Protein AF-X0UYU5-F1 (afdb_monomer_lite)

Sequence (157 aa):
MIDNYHKIDNELYYYFRKTFAYPRPINTEIEKKKTLKNRQYNPQLKYEIHPTNLYQIRQKLKKLEISKGIFGDILNKKREELVNMCNLLINTGNKKFTDYSLKLFGKPSKDLVKKAYRLVEMKVEEENGEKKHNSVSGVKKMLDSLLKHGFKWQVKA

Organism: NCBI:txid412755

InterPro domains:
  IPR012548 Microtubule-associated tyrosine carboxypeptidase [PF08014] (38-134)

Radius of gyration: 25.27 Å; chains: 1; bounding box: 40×54×64 Å

Foldseek 3Di:
DVVVLVVLVVLLVVLCVLLPDDFDFPCVVVQVVVCLVPVPDDGDGHGDDRPDDLVVSLVVLVPDDFDDDPSSVVSVVSSVLSNLSSVLNVQVVHPCNVVSVCVNPNDDDPVNVVVVVVVSVPDPPPPPPPPPQDPVNVVVVVVVVCVVVVHPDDDDD

Structure (mmCIF, N/CA/C/O backbone):
data_AF-X0UYU5-F1
#
_entry.id   AF-X0UYU5-F1
#
loop_
_atom_site.group_PDB
_atom_site.id
_atom_site.type_symbol
_atom_site.label_atom_id
_atom_site.label_alt_id
_atom_site.label_comp_id
_atom_site.label_asym_id
_atom_site.label_entity_id
_atom_site.label_seq_id
_atom_site.pdbx_PDB_ins_code
_atom_site.Cartn_x
_atom_site.Cartn_y
_atom_site.Cartn_z
_atom_site.occupancy
_atom_site.B_iso_or_equiv
_atom_site.auth_seq_id
_atom_site.auth_comp_id
_atom_site.auth_asym_id
_atom_site.auth_atom_id
_atom_site.pdbx_PDB_model_num
ATOM 1 N N . MET A 1 1 ? -24.796 8.109 19.394 1.00 56.19 1 MET A N 1
ATOM 2 C CA . MET A 1 1 ? -24.119 6.989 18.687 1.00 56.19 1 MET A CA 1
ATOM 3 C C . MET A 1 1 ? -23.537 7.409 17.337 1.00 56.19 1 MET A C 1
ATOM 5 O O . MET A 1 1 ? -22.394 7.062 17.078 1.00 56.19 1 MET A O 1
ATOM 9 N N . ILE A 1 2 ? -24.266 8.163 16.503 1.00 61.34 2 ILE A N 1
ATOM 10 C CA . ILE A 1 2 ? -23.812 8.587 15.160 1.00 61.34 2 ILE A CA 1
ATOM 11 C C . ILE A 1 2 ? -22.569 9.500 15.212 1.00 61.34 2 ILE A C 1
ATOM 13 O O . ILE A 1 2 ? -21.632 9.291 14.445 1.00 61.34 2 ILE A O 1
ATOM 17 N N . ASP A 1 3 ? -22.491 10.415 16.184 1.00 63.28 3 ASP A N 1
ATOM 18 C CA . ASP A 1 3 ? -21.347 11.337 16.330 1.00 63.28 3 ASP A CA 1
ATOM 19 C C . ASP A 1 3 ? -20.005 10.637 16.573 1.00 63.28 3 ASP A C 1
ATOM 21 O O . ASP A 1 3 ? -18.947 11.184 16.264 1.00 63.28 3 ASP A O 1
ATOM 25 N N . ASN A 1 4 ? -20.028 9.416 17.119 1.00 82.00 4 ASN A N 1
ATOM 26 C CA . ASN A 1 4 ? -18.810 8.645 17.351 1.00 82.00 4 ASN A CA 1
ATOM 27 C C . ASN A 1 4 ? -18.247 8.078 16.036 1.00 82.00 4 ASN A C 1
ATOM 29 O O . ASN A 1 4 ? -17.044 8.139 15.793 1.00 82.00 4 ASN A O 1
ATOM 33 N N . TYR A 1 5 ? -19.121 7.602 15.144 1.00 86.00 5 TYR A N 1
ATOM 34 C CA . TYR A 1 5 ? -18.709 7.073 13.843 1.00 86.00 5 TYR A CA 1
ATOM 35 C C . TYR A 1 5 ? -18.117 8.152 12.939 1.00 86.00 5 TYR A C 1
ATOM 37 O O . TYR A 1 5 ? -17.114 7.901 12.282 1.00 86.00 5 TYR A O 1
ATOM 45 N N . HIS A 1 6 ? -18.677 9.362 12.959 1.00 88.19 6 HIS A N 1
ATOM 46 C CA . HIS A 1 6 ? -18.149 10.482 12.179 1.00 88.19 6 HIS A CA 1
ATOM 47 C C . HIS A 1 6 ? -16.734 10.891 12.627 1.00 88.19 6 HIS A C 1
ATOM 49 O O . HIS A 1 6 ? -15.873 11.196 11.804 1.00 88.19 6 HIS A O 1
ATOM 55 N N . LYS A 1 7 ? -16.456 10.867 13.939 1.00 89.94 7 LYS A N 1
ATOM 56 C CA . LYS A 1 7 ? -15.102 11.122 14.463 1.00 89.94 7 LYS A CA 1
ATOM 57 C C . LYS A 1 7 ? -14.108 10.057 14.001 1.00 89.94 7 LYS A C 1
ATOM 59 O O . LYS A 1 7 ? -13.024 10.409 13.543 1.00 89.94 7 LYS A O 1
ATOM 64 N N . ILE A 1 8 ? -14.497 8.785 14.085 1.00 90.00 8 ILE A N 1
ATOM 65 C CA . ILE A 1 8 ? -13.676 7.657 13.628 1.00 90.00 8 ILE A CA 1
ATOM 66 C C . ILE A 1 8 ? -13.393 7.766 12.128 1.00 90.00 8 ILE A C 1
ATOM 68 O O . ILE A 1 8 ? -12.246 7.625 11.715 1.00 90.00 8 ILE A O 1
ATOM 72 N N . ASP A 1 9 ? -14.411 8.046 11.317 1.00 92.00 9 ASP A N 1
ATOM 73 C CA . ASP A 1 9 ? -14.261 8.173 9.868 1.00 92.00 9 ASP A CA 1
ATOM 74 C C . ASP A 1 9 ? -13.291 9.304 9.492 1.00 92.00 9 ASP A C 1
ATOM 76 O O . ASP A 1 9 ? -12.359 9.094 8.716 1.00 92.00 9 ASP A O 1
ATOM 80 N N . ASN A 1 10 ? -13.408 10.467 10.141 1.00 92.69 10 ASN A N 1
ATOM 81 C CA . ASN A 1 10 ? -12.465 11.572 9.959 1.00 92.69 10 ASN A CA 1
ATOM 82 C C . ASN A 1 10 ? -11.027 11.194 10.334 1.00 92.69 10 ASN A C 1
ATOM 84 O O . ASN A 1 10 ? -10.078 11.602 9.658 1.00 92.69 10 ASN A O 1
ATOM 88 N N . GLU A 1 11 ? -10.843 10.412 11.398 1.00 92.56 11 GLU A N 1
ATOM 89 C CA . GLU A 1 11 ? -9.521 9.941 11.800 1.00 92.56 11 GLU A CA 1
ATOM 90 C C . GLU A 1 11 ? -8.947 8.930 10.790 1.00 92.56 11 GLU A C 1
ATOM 92 O O . GLU A 1 11 ? -7.780 9.031 10.395 1.00 92.56 11 GLU A O 1
ATOM 97 N N . LEU A 1 12 ? -9.768 8.000 10.293 1.00 93.25 12 LEU A N 1
ATOM 98 C CA . LEU A 1 12 ? -9.375 7.080 9.222 1.00 93.25 12 LEU A CA 1
ATOM 99 C C . LEU A 1 12 ? -9.012 7.842 7.943 1.00 93.25 12 LEU A C 1
ATOM 101 O O . LEU A 1 12 ? -7.991 7.540 7.322 1.00 93.25 12 LEU A O 1
ATOM 105 N N . TYR A 1 13 ? -9.788 8.861 7.577 1.00 93.31 13 TYR A N 1
ATOM 106 C CA . TYR A 1 13 ? -9.513 9.721 6.429 1.00 93.31 13 TYR A CA 1
ATOM 107 C C . TYR A 1 13 ? -8.202 10.505 6.589 1.00 93.31 13 TYR A C 1
ATOM 109 O O . TYR A 1 13 ? -7.401 10.591 5.652 1.00 93.31 13 TYR A O 1
ATOM 117 N N . TYR A 1 14 ? -7.929 11.026 7.786 1.00 92.25 14 TYR A N 1
ATOM 118 C CA . TYR A 1 14 ? -6.664 11.688 8.093 1.00 92.25 14 TYR A CA 1
ATOM 119 C C . TYR A 1 14 ? -5.465 10.760 7.862 1.00 92.25 14 TYR A C 1
ATOM 121 O O . TYR A 1 14 ? -4.493 11.148 7.205 1.00 92.25 14 TYR A O 1
ATOM 129 N N . TYR A 1 15 ? -5.530 9.519 8.358 1.00 91.50 15 TYR A N 1
ATOM 130 C CA . TYR A 1 15 ? -4.459 8.548 8.130 1.00 91.50 15 TYR A CA 1
ATOM 131 C C . TYR A 1 15 ? -4.374 8.119 6.671 1.00 91.50 15 TYR A C 1
ATOM 133 O O . TYR A 1 15 ? -3.263 8.038 6.153 1.00 91.50 15 TYR A O 1
ATOM 141 N N . PHE A 1 16 ? -5.511 7.926 5.998 1.00 90.62 16 PHE A N 1
ATOM 142 C CA . PHE A 1 16 ? -5.553 7.640 4.568 1.00 90.62 16 PHE A CA 1
ATOM 143 C C . PHE A 1 16 ? -4.784 8.692 3.773 1.00 90.62 16 PHE A C 1
ATOM 145 O O . PHE A 1 16 ? -3.899 8.343 3.003 1.00 90.62 16 PHE A O 1
ATOM 152 N N . ARG A 1 17 ? -5.016 9.988 4.012 1.00 89.06 17 ARG A N 1
ATOM 153 C CA . ARG A 1 17 ? -4.270 11.053 3.322 1.00 89.06 17 ARG A CA 1
ATOM 154 C C . ARG A 1 17 ? -2.761 11.001 3.552 1.00 89.06 17 ARG A C 1
ATOM 156 O O . ARG A 1 17 ? -2.008 11.399 2.670 1.00 89.06 17 ARG A O 1
ATOM 163 N N . LYS A 1 18 ? -2.318 10.539 4.722 1.00 84.31 18 LYS A N 1
ATOM 164 C CA . LYS A 1 18 ? -0.891 10.401 5.052 1.00 84.31 18 LYS A CA 1
ATOM 165 C C . LYS A 1 18 ? -0.250 9.137 4.490 1.00 84.31 18 LYS A C 1
ATOM 167 O O . LYS A 1 18 ? 0.968 9.097 4.339 1.00 84.31 18 LYS A O 1
ATOM 172 N N . THR A 1 19 ? -1.044 8.106 4.225 1.00 82.31 19 THR A N 1
ATOM 173 C CA . THR A 1 19 ? -0.581 6.835 3.659 1.00 82.31 19 THR A CA 1
ATOM 174 C C . THR A 1 19 ? -0.828 6.737 2.161 1.00 82.31 19 THR A C 1
ATOM 176 O O . THR A 1 19 ? -0.274 5.836 1.537 1.00 82.31 19 THR A O 1
ATOM 179 N N . PHE A 1 20 ? -1.624 7.643 1.580 1.00 74.88 20 PHE A N 1
ATOM 180 C CA . PHE A 1 20 ? -1.906 7.747 0.151 1.00 74.88 20 PHE A CA 1
ATOM 181 C C . PHE A 1 20 ? -0.660 8.201 -0.611 1.00 74.88 20 PHE A C 1
ATOM 183 O O . PHE A 1 20 ? -0.523 9.336 -1.060 1.00 74.88 20 PHE A O 1
ATOM 190 N N . ALA A 1 21 ? 0.282 7.281 -0.728 1.00 68.31 21 ALA A N 1
ATOM 191 C CA . ALA A 1 21 ? 1.464 7.397 -1.542 1.00 68.31 21 ALA A CA 1
ATOM 192 C C . ALA A 1 21 ? 1.663 6.055 -2.233 1.00 68.31 21 ALA A C 1
ATOM 194 O O . ALA A 1 21 ? 1.689 5.001 -1.598 1.00 68.31 21 ALA A O 1
ATOM 195 N N . TYR A 1 22 ? 1.790 6.092 -3.553 1.00 69.81 22 TYR A N 1
ATOM 196 C CA . TYR A 1 22 ? 2.223 4.927 -4.306 1.00 69.81 22 TYR A CA 1
ATOM 197 C C . TYR A 1 22 ? 3.743 4.822 -4.190 1.00 69.81 22 TYR A C 1
ATOM 199 O O . TYR A 1 22 ? 4.417 5.854 -4.264 1.00 69.81 22 TYR A O 1
ATOM 207 N N . PRO A 1 23 ? 4.306 3.613 -4.037 1.00 75.69 23 PRO A N 1
ATOM 208 C CA . PRO A 1 23 ? 5.748 3.446 -4.066 1.00 75.69 23 PRO A CA 1
ATOM 209 C C . PRO A 1 23 ? 6.248 3.849 -5.460 1.00 75.69 23 PRO A C 1
ATOM 211 O O . PRO A 1 23 ? 5.997 3.155 -6.444 1.00 75.69 23 PRO A O 1
ATOM 214 N N . ARG A 1 24 ? 6.914 5.004 -5.553 1.00 81.50 24 ARG A N 1
ATOM 215 C CA . ARG A 1 24 ? 7.485 5.535 -6.796 1.00 81.50 24 ARG A CA 1
ATOM 216 C C . ARG A 1 24 ? 8.989 5.264 -6.811 1.00 81.50 24 ARG A C 1
ATOM 218 O O . ARG A 1 24 ? 9.697 5.821 -5.973 1.00 81.50 24 ARG A O 1
ATOM 225 N N . PRO A 1 25 ? 9.488 4.408 -7.716 1.00 88.56 25 PRO A N 1
ATOM 226 C CA . PRO A 1 25 ? 10.918 4.196 -7.842 1.00 88.56 25 PRO A CA 1
ATOM 227 C C . PRO A 1 25 ? 11.624 5.431 -8.412 1.00 88.56 25 PRO A C 1
ATOM 229 O O . PRO A 1 25 ? 11.181 6.001 -9.411 1.00 88.56 25 PRO A O 1
ATOM 232 N N . ILE A 1 26 ? 12.772 5.782 -7.844 1.00 90.31 26 ILE A N 1
ATOM 233 C CA . ILE A 1 26 ? 13.629 6.895 -8.286 1.00 90.31 26 ILE A CA 1
ATOM 234 C C . ILE A 1 26 ? 14.161 6.632 -9.701 1.00 90.31 26 ILE A C 1
ATOM 236 O O . ILE A 1 26 ? 14.267 7.529 -10.528 1.00 90.31 26 ILE A O 1
ATOM 240 N N . ASN A 1 27 ? 14.473 5.372 -10.008 1.00 92.94 27 ASN A N 1
ATOM 241 C CA . ASN A 1 27 ? 15.084 4.952 -11.268 1.00 92.94 27 ASN A CA 1
ATOM 242 C C . ASN A 1 27 ? 14.076 4.418 -12.301 1.00 92.94 27 ASN A C 1
ATOM 244 O O . ASN A 1 27 ? 14.460 3.654 -13.188 1.00 92.94 27 ASN A O 1
ATOM 248 N N . THR A 1 28 ? 12.802 4.819 -12.207 1.00 90.75 28 THR A N 1
ATOM 249 C CA . THR A 1 28 ? 11.717 4.298 -13.059 1.00 90.75 28 THR A CA 1
ATOM 250 C C . THR A 1 28 ? 12.035 4.411 -14.552 1.00 90.75 28 THR A C 1
ATOM 252 O O . THR A 1 28 ? 11.888 3.435 -15.283 1.00 90.75 28 THR A O 1
ATOM 255 N N . GLU A 1 29 ? 12.504 5.568 -15.024 1.00 90.81 29 GLU A N 1
ATOM 256 C CA . GLU A 1 29 ? 12.767 5.781 -16.455 1.00 90.81 29 GLU A CA 1
ATOM 257 C C . GLU A 1 29 ? 13.897 4.894 -16.989 1.00 90.81 29 GLU A C 1
ATOM 259 O O . GLU A 1 29 ? 13.797 4.323 -18.077 1.00 90.81 29 GLU A O 1
ATOM 264 N N . ILE A 1 30 ? 14.963 4.751 -16.201 1.00 92.19 30 ILE A N 1
ATOM 265 C CA . ILE A 1 30 ? 16.146 3.966 -16.557 1.00 92.19 30 ILE A CA 1
ATOM 266 C C . ILE A 1 30 ? 15.783 2.481 -16.616 1.00 92.19 30 ILE A C 1
ATOM 268 O O . ILE A 1 30 ? 16.067 1.805 -17.607 1.00 92.19 30 ILE A O 1
ATOM 272 N N . GLU A 1 31 ? 15.120 1.974 -15.578 1.00 92.81 31 GLU A N 1
ATOM 273 C CA . GLU A 1 31 ? 14.732 0.566 -15.493 1.00 92.81 31 GLU A CA 1
ATOM 274 C C . GLU A 1 31 ? 13.663 0.210 -16.529 1.00 92.81 31 GLU A C 1
ATOM 276 O O . GLU A 1 31 ? 13.723 -0.868 -17.125 1.00 92.81 31 GLU A O 1
ATOM 281 N N . LYS A 1 32 ? 12.748 1.137 -16.844 1.00 90.25 32 LYS A N 1
ATOM 282 C CA . LYS A 1 32 ? 11.785 0.974 -17.939 1.00 90.25 32 LYS A CA 1
ATOM 283 C C . LYS A 1 32 ? 12.498 0.775 -19.277 1.00 90.25 32 LYS A C 1
ATOM 285 O O . LYS A 1 32 ? 12.191 -0.185 -19.979 1.00 90.25 32 LYS A O 1
ATOM 290 N N . LYS A 1 33 ? 13.480 1.620 -19.622 1.00 89.62 33 LYS A N 1
ATOM 291 C CA . LYS A 1 33 ? 14.250 1.485 -20.876 1.00 89.62 33 LYS A CA 1
ATOM 292 C C . LYS A 1 33 ? 14.973 0.136 -20.962 1.00 89.62 33 LYS A C 1
ATOM 294 O O . LYS A 1 33 ? 14.918 -0.519 -22.001 1.00 89.62 33 LYS A O 1
ATOM 299 N N . LYS A 1 34 ? 15.605 -0.312 -19.871 1.00 91.25 34 LYS A N 1
ATOM 300 C CA . LYS A 1 34 ? 16.288 -1.619 -19.815 1.00 91.25 34 LYS A CA 1
ATOM 301 C C . LYS A 1 34 ? 15.319 -2.788 -19.999 1.00 91.25 34 LYS A C 1
ATOM 303 O O . LYS A 1 34 ? 15.586 -3.677 -20.802 1.00 91.25 34 LYS A O 1
ATOM 308 N N . THR A 1 35 ? 14.186 -2.747 -19.300 1.00 90.00 35 THR A N 1
ATOM 309 C CA . THR A 1 35 ? 13.162 -3.805 -19.328 1.00 90.00 35 THR A CA 1
ATOM 310 C C . THR A 1 35 ? 12.499 -3.914 -20.700 1.00 90.00 35 THR A C 1
ATOM 312 O O . THR A 1 35 ? 12.274 -5.010 -21.200 1.00 90.00 35 THR A O 1
ATOM 315 N N . LEU A 1 36 ? 12.223 -2.781 -21.352 1.00 86.62 36 LEU A N 1
ATOM 316 C CA . LEU A 1 36 ? 11.641 -2.780 -22.696 1.00 86.62 36 LEU A CA 1
ATOM 317 C C . LEU A 1 36 ? 12.639 -3.245 -23.767 1.00 86.62 36 LEU A C 1
ATOM 319 O O . LEU A 1 36 ? 12.224 -3.854 -24.750 1.00 86.62 36 LEU A O 1
ATOM 323 N N . LYS A 1 37 ? 13.945 -3.007 -23.572 1.00 88.19 37 LYS A N 1
ATOM 324 C CA . LYS A 1 37 ? 14.997 -3.498 -24.475 1.00 88.19 37 LYS A CA 1
ATOM 325 C C . LYS A 1 37 ? 15.227 -5.005 -24.335 1.00 88.19 37 LYS A C 1
ATOM 327 O O . LYS A 1 37 ? 15.456 -5.676 -25.336 1.00 88.19 37 LYS A O 1
ATOM 332 N N . ASN A 1 38 ? 15.182 -5.536 -23.114 1.00 89.19 38 ASN A N 1
ATOM 333 C CA . ASN A 1 38 ? 15.350 -6.961 -22.844 1.00 89.19 38 ASN A CA 1
ATOM 334 C C . ASN A 1 38 ? 14.209 -7.482 -21.963 1.00 89.19 38 ASN A C 1
ATOM 336 O O . ASN A 1 38 ? 14.209 -7.270 -20.752 1.00 89.19 38 ASN A O 1
ATOM 340 N N . ARG A 1 39 ? 13.289 -8.246 -22.562 1.00 82.56 39 ARG A N 1
ATOM 341 C CA . ARG A 1 39 ? 12.131 -8.822 -21.858 1.00 82.56 39 ARG A CA 1
ATOM 342 C C . ARG A 1 39 ? 12.502 -9.836 -20.763 1.00 82.56 39 ARG A C 1
ATOM 344 O O . ARG A 1 39 ? 11.665 -10.116 -19.914 1.00 82.56 39 ARG A O 1
ATOM 351 N N . GLN A 1 40 ? 13.715 -10.393 -20.778 1.00 89.31 40 GLN A N 1
ATOM 352 C CA . GLN A 1 40 ? 14.203 -11.318 -19.744 1.00 89.31 40 GLN A CA 1
ATOM 353 C C . GLN A 1 40 ? 14.885 -10.600 -18.568 1.00 89.31 40 GLN A C 1
ATOM 355 O O . GLN A 1 40 ? 15.244 -11.235 -17.578 1.00 89.31 40 GLN A O 1
ATOM 360 N N . TYR A 1 41 ? 15.085 -9.283 -18.660 1.00 90.81 41 TYR A N 1
ATOM 361 C CA . TYR A 1 41 ? 15.700 -8.503 -17.594 1.00 90.81 41 TYR A CA 1
ATOM 362 C C . TYR A 1 41 ? 14.742 -8.314 -16.412 1.00 90.81 41 TYR A C 1
ATOM 364 O O . TYR A 1 41 ? 13.610 -7.866 -16.585 1.00 90.81 41 TYR A O 1
ATOM 372 N N . ASN A 1 42 ? 15.223 -8.602 -15.200 1.00 88.69 42 ASN A N 1
ATOM 373 C CA . ASN A 1 42 ? 14.489 -8.337 -13.967 1.00 88.69 42 ASN A CA 1
ATOM 374 C C . ASN A 1 42 ? 14.849 -6.939 -13.415 1.00 88.69 42 ASN A C 1
ATOM 376 O O . ASN A 1 42 ? 15.983 -6.762 -12.948 1.00 88.69 42 ASN A O 1
ATOM 380 N N . PRO A 1 43 ? 13.926 -5.957 -13.443 1.00 89.81 43 PRO A N 1
ATOM 381 C CA . PRO A 1 43 ? 14.217 -4.579 -13.055 1.00 89.81 43 PRO A CA 1
ATOM 382 C C . PRO A 1 43 ? 14.614 -4.458 -11.583 1.00 89.81 43 PRO A C 1
ATOM 384 O O . PRO A 1 43 ? 14.008 -5.069 -10.702 1.00 89.81 43 PRO A O 1
ATOM 387 N N . GLN A 1 44 ? 15.614 -3.621 -11.309 1.00 91.38 44 GLN A N 1
ATOM 388 C CA . GLN A 1 44 ? 16.107 -3.355 -9.955 1.00 91.38 44 GLN A CA 1
ATOM 389 C C . GLN A 1 44 ? 15.628 -1.978 -9.495 1.00 91.38 44 GLN A C 1
ATOM 391 O O . GLN A 1 44 ? 16.329 -0.974 -9.627 1.00 91.38 44 GLN A O 1
ATOM 396 N N . LEU A 1 45 ? 14.399 -1.919 -8.982 1.00 90.75 45 LEU A N 1
ATOM 397 C CA . LEU A 1 45 ? 13.753 -0.671 -8.570 1.00 90.75 45 LEU A CA 1
ATOM 398 C C . LEU A 1 45 ? 14.309 -0.166 -7.231 1.00 90.75 45 LEU A C 1
ATOM 400 O O . LEU A 1 45 ? 14.390 -0.910 -6.256 1.00 90.75 45 LEU A O 1
ATOM 404 N N . LYS A 1 46 ? 14.665 1.120 -7.184 1.00 89.25 46 LYS A N 1
ATOM 405 C CA . LYS A 1 46 ? 15.126 1.819 -5.977 1.00 89.25 46 LYS A CA 1
ATOM 406 C C . LYS A 1 46 ? 14.065 2.805 -5.518 1.00 89.25 46 LYS A C 1
ATOM 408 O O . LYS A 1 46 ? 13.572 3.577 -6.333 1.00 89.25 46 LYS A O 1
ATOM 413 N N . TYR A 1 47 ? 13.752 2.808 -4.228 1.00 86.38 47 TYR A N 1
ATOM 414 C CA . TYR A 1 47 ? 12.689 3.628 -3.646 1.00 86.38 47 TYR A CA 1
ATOM 415 C C . TYR A 1 47 ? 13.252 4.604 -2.618 1.00 86.38 47 TYR A C 1
ATOM 417 O O . TYR A 1 47 ? 14.216 4.285 -1.923 1.00 86.38 47 TYR A O 1
ATOM 425 N N . GLU A 1 48 ? 12.628 5.774 -2.510 1.00 84.00 48 GLU A N 1
ATOM 426 C CA . GLU A 1 48 ? 12.899 6.708 -1.418 1.00 84.00 48 GLU A CA 1
ATOM 427 C C . GLU A 1 48 ? 12.277 6.213 -0.115 1.00 84.00 48 GLU A C 1
ATOM 429 O O . GLU A 1 48 ? 11.295 5.463 -0.098 1.00 84.00 48 GLU A O 1
ATOM 434 N N . ILE A 1 49 ? 12.844 6.673 0.997 1.00 80.25 49 ILE A N 1
ATOM 435 C CA . ILE A 1 49 ? 12.251 6.459 2.310 1.00 80.25 49 ILE A CA 1
ATOM 436 C C . ILE A 1 49 ? 10.958 7.271 2.375 1.00 80.25 49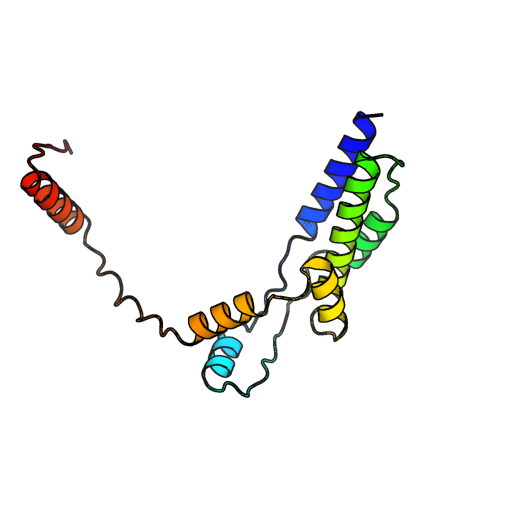 ILE A C 1
ATOM 438 O O . ILE A 1 49 ? 10.940 8.467 2.090 1.00 80.25 49 ILE A O 1
ATOM 442 N N . HIS A 1 50 ? 9.866 6.616 2.766 1.00 80.50 50 HIS A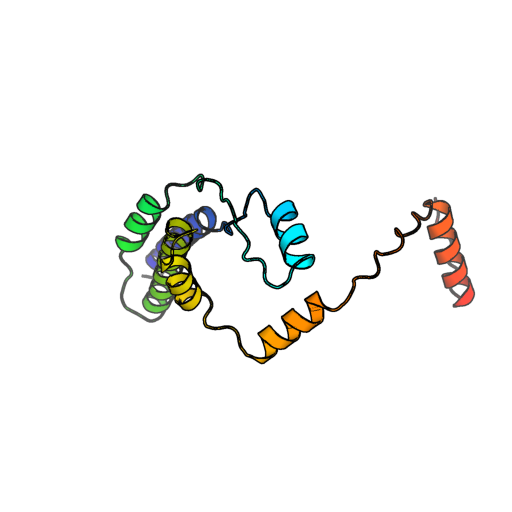 N 1
ATOM 443 C CA . HIS A 1 50 ? 8.579 7.283 2.903 1.00 80.50 50 HIS A CA 1
ATOM 444 C C . HIS A 1 50 ? 8.675 8.414 3.952 1.00 80.50 50 HIS A C 1
ATOM 446 O O . HIS A 1 50 ? 9.106 8.149 5.077 1.00 80.50 50 HIS A O 1
ATOM 452 N N . PRO A 1 51 ? 8.235 9.651 3.646 1.00 80.94 51 PRO A N 1
ATOM 453 C CA . PRO A 1 51 ? 8.454 10.814 4.517 1.00 80.94 51 PRO A CA 1
ATOM 454 C C . PRO A 1 51 ? 7.701 10.717 5.850 1.00 80.94 51 PRO A C 1
ATOM 456 O O . PRO A 1 51 ? 8.051 11.359 6.836 1.00 80.94 51 PRO A O 1
ATOM 459 N N . THR A 1 52 ? 6.643 9.907 5.891 1.00 84.12 52 THR A N 1
ATOM 460 C CA . THR A 1 52 ? 5.837 9.691 7.096 1.00 84.12 52 THR A CA 1
ATOM 461 C C . THR A 1 52 ? 6.238 8.407 7.810 1.00 84.12 52 THR A C 1
ATOM 463 O O . THR A 1 52 ? 6.420 7.375 7.165 1.00 84.12 52 THR A O 1
ATOM 466 N N . ASN A 1 53 ? 6.266 8.432 9.147 1.00 89.12 53 ASN A N 1
ATOM 467 C CA . ASN A 1 53 ? 6.502 7.246 9.969 1.00 89.12 53 ASN A CA 1
ATOM 468 C C . ASN A 1 53 ? 5.310 6.266 9.913 1.00 89.12 53 ASN A C 1
ATOM 470 O O . ASN A 1 53 ? 4.373 6.317 10.716 1.00 89.12 53 ASN A O 1
ATOM 474 N N . LEU A 1 54 ? 5.366 5.346 8.950 1.00 89.62 54 LEU A N 1
ATOM 475 C CA . LEU A 1 54 ? 4.326 4.348 8.696 1.00 89.62 54 LEU A CA 1
ATOM 476 C C . LEU A 1 54 ? 4.139 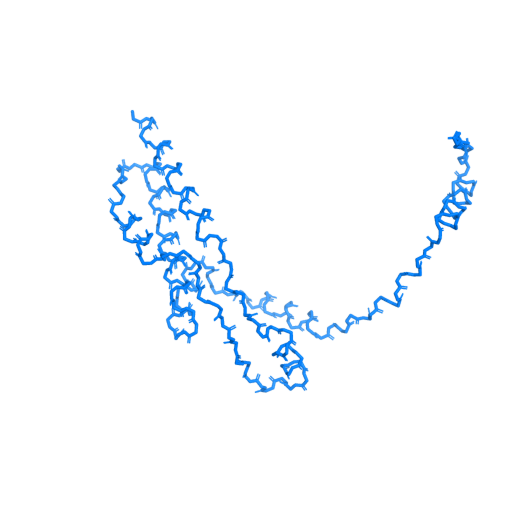3.363 9.857 1.00 89.62 54 LEU A C 1
ATOM 478 O O . LEU A 1 54 ? 3.030 2.875 10.075 1.00 89.62 54 LEU A O 1
ATOM 482 N N . TYR A 1 55 ? 5.193 3.082 10.629 1.00 91.50 55 TYR A N 1
ATOM 483 C CA . TYR A 1 55 ? 5.099 2.193 11.787 1.00 91.50 55 TYR A CA 1
ATOM 484 C C . TYR A 1 55 ? 4.215 2.805 12.876 1.00 91.50 55 TYR A C 1
ATOM 486 O O . TYR A 1 55 ? 3.340 2.126 13.415 1.00 91.50 55 TYR A O 1
ATOM 494 N N . GLN A 1 56 ? 4.394 4.099 13.157 1.00 92.62 56 GLN A N 1
ATOM 495 C CA . GLN A 1 56 ? 3.565 4.821 14.121 1.00 92.62 56 GLN A CA 1
ATOM 496 C C . GLN A 1 56 ? 2.102 4.887 13.675 1.00 92.62 56 GLN A C 1
ATOM 498 O O . GLN A 1 56 ? 1.218 4.593 14.477 1.00 92.62 56 GLN A O 1
ATOM 503 N N . ILE A 1 57 ? 1.838 5.208 12.402 1.00 92.00 57 ILE A N 1
ATOM 504 C CA . ILE A 1 57 ? 0.467 5.235 11.863 1.00 92.00 57 ILE A CA 1
ATOM 505 C C . ILE A 1 57 ? -0.195 3.867 12.009 1.00 92.00 57 ILE A C 1
ATOM 507 O O . ILE A 1 57 ? -1.305 3.773 12.526 1.00 92.00 57 ILE A O 1
ATOM 511 N N . ARG A 1 58 ? 0.508 2.793 11.637 1.00 94.25 58 ARG A N 1
ATOM 512 C CA . ARG A 1 58 ? -0.000 1.427 11.782 1.00 94.25 58 ARG A CA 1
ATOM 513 C C . ARG A 1 58 ? -0.384 1.102 13.226 1.00 94.25 58 ARG A C 1
ATOM 515 O O . ARG A 1 58 ? -1.406 0.462 13.450 1.00 94.25 58 ARG A O 1
ATOM 522 N N . GLN A 1 59 ? 0.429 1.514 14.200 1.00 94.06 59 GLN A N 1
ATOM 523 C CA . GLN A 1 59 ? 0.128 1.288 15.615 1.00 94.06 59 GLN A CA 1
ATOM 524 C C . GLN A 1 59 ? -1.086 2.098 16.080 1.00 94.06 59 GLN A C 1
ATOM 526 O O . GLN A 1 59 ? -1.924 1.562 16.798 1.00 94.06 59 GLN A O 1
ATOM 531 N N . LYS A 1 60 ? -1.216 3.357 15.643 1.00 93.50 60 LYS A N 1
ATOM 532 C CA . LYS A 1 60 ? -2.388 4.190 15.952 1.00 93.50 60 LYS A CA 1
ATOM 533 C C . LYS A 1 60 ? -3.672 3.602 15.366 1.00 93.50 60 LYS A C 1
ATOM 535 O O . LYS A 1 60 ? -4.632 3.419 16.101 1.00 93.50 60 LYS A O 1
ATOM 540 N N . LEU A 1 61 ? -3.645 3.189 14.097 1.00 92.94 61 LEU A N 1
ATOM 541 C CA . LEU A 1 61 ? -4.775 2.527 13.440 1.00 92.94 61 LEU A CA 1
ATOM 542 C C . LEU A 1 61 ? -5.212 1.259 14.182 1.00 92.94 61 LEU A C 1
ATOM 544 O O . LEU A 1 61 ? -6.401 1.040 14.354 1.00 92.94 61 LEU A O 1
ATOM 548 N N . LYS A 1 62 ? -4.274 0.432 14.662 1.00 92.00 62 LYS A N 1
ATOM 549 C CA . LYS A 1 62 ? -4.604 -0.794 15.413 1.00 92.00 62 LYS A CA 1
ATOM 550 C C . LYS A 1 62 ? -5.237 -0.537 16.780 1.00 92.00 62 LYS A C 1
ATOM 552 O O . LYS A 1 62 ? -5.998 -1.377 17.243 1.00 92.00 62 LYS A O 1
ATOM 557 N N . LYS A 1 63 ? -4.893 0.579 17.424 1.00 92.94 63 LYS A N 1
ATOM 558 C CA . LYS A 1 63 ? -5.435 0.972 18.733 1.00 92.94 63 LYS A CA 1
ATOM 559 C C . LYS A 1 63 ? -6.809 1.631 18.640 1.00 92.94 63 LYS A C 1
ATOM 561 O O . LYS A 1 63 ? -7.433 1.846 19.668 1.00 92.94 63 LYS A O 1
ATOM 566 N N . LEU A 1 64 ? -7.257 1.975 17.435 1.00 90.31 64 LEU A N 1
ATOM 567 C CA . LEU A 1 64 ? -8.516 2.668 17.231 1.00 90.31 64 LEU A CA 1
ATOM 568 C C . LEU A 1 64 ? -9.688 1.720 17.519 1.00 90.31 64 LEU A C 1
ATOM 570 O O . LEU A 1 64 ? -9.879 0.713 16.824 1.00 90.31 64 LEU A O 1
ATOM 574 N N . GLU A 1 65 ? -10.440 2.039 18.571 1.00 88.00 65 GLU A N 1
ATOM 575 C CA . GLU A 1 65 ? -11.613 1.289 19.009 1.00 88.00 65 GLU A CA 1
ATOM 576 C C . GLU A 1 65 ? -12.826 1.663 18.154 1.00 88.00 65 GLU A C 1
ATOM 578 O O . GLU A 1 65 ? -13.198 2.829 18.040 1.00 88.00 65 GLU A O 1
ATOM 583 N N . ILE A 1 66 ? -13.444 0.658 17.536 1.00 88.31 66 ILE A N 1
ATOM 584 C CA . ILE A 1 66 ? -14.618 0.821 16.676 1.00 88.31 66 ILE A CA 1
ATOM 585 C C . ILE A 1 66 ? -15.745 -0.005 17.285 1.00 88.31 66 ILE A C 1
ATOM 587 O O . ILE A 1 66 ? -15.574 -1.197 17.552 1.00 88.31 66 ILE A O 1
ATOM 591 N N . SER A 1 67 ? -16.895 0.626 17.526 1.00 85.88 67 SER A N 1
ATOM 592 C CA . SER A 1 67 ? -18.067 -0.048 18.088 1.00 85.88 67 SER A CA 1
ATOM 593 C C . SER A 1 67 ? -18.608 -1.124 17.146 1.00 85.88 67 SER A C 1
ATOM 595 O O . SER A 1 67 ? -18.514 -1.004 15.928 1.00 85.88 67 SER A O 1
ATOM 597 N N . LYS A 1 68 ? -19.201 -2.179 17.715 1.00 82.50 68 LYS A N 1
ATOM 598 C CA . LYS A 1 68 ? -19.812 -3.277 16.951 1.00 82.50 68 LYS A CA 1
ATOM 599 C C . LYS A 1 68 ? -21.120 -2.818 16.293 1.00 82.50 68 LYS A C 1
ATOM 601 O O . LYS A 1 68 ? -21.906 -2.107 16.916 1.00 82.50 68 LYS A O 1
ATOM 606 N N . GLY A 1 69 ? -21.355 -3.241 15.053 1.00 86.75 69 GLY A N 1
ATOM 607 C CA . GLY A 1 69 ? -22.554 -2.930 14.268 1.00 86.75 69 GLY A CA 1
ATOM 608 C C . GLY A 1 69 ? -22.224 -2.740 12.787 1.00 86.75 69 GLY A C 1
ATOM 609 O O . GLY A 1 69 ? -21.057 -2.656 12.431 1.00 86.75 69 GLY A O 1
ATOM 610 N N . ILE A 1 70 ? -23.239 -2.606 11.928 1.00 88.00 70 ILE A N 1
ATOM 611 C CA . ILE A 1 70 ? -23.065 -2.548 10.460 1.00 88.00 70 ILE A CA 1
ATOM 612 C C . ILE A 1 70 ? -22.069 -1.451 10.035 1.00 88.00 70 ILE A C 1
ATOM 614 O O . ILE A 1 70 ? -21.143 -1.708 9.269 1.00 88.00 70 ILE A O 1
ATOM 618 N N . PHE A 1 71 ? -22.217 -0.232 10.565 1.00 87.50 71 PHE A N 1
ATOM 619 C CA . PHE A 1 71 ? -21.281 0.868 10.293 1.00 87.50 71 PHE A CA 1
ATOM 620 C C . PHE A 1 71 ? -19.896 0.620 10.894 1.00 87.50 71 PHE A C 1
ATOM 622 O O . PHE A 1 71 ? -18.882 0.922 10.268 1.00 87.50 71 PHE A O 1
ATOM 629 N N . GLY A 1 72 ? -19.848 0.020 12.082 1.00 89.31 72 GLY A N 1
ATOM 630 C CA . GLY A 1 72 ? -18.605 -0.403 12.711 1.00 89.31 72 GLY A CA 1
ATOM 631 C C . GLY A 1 72 ? -17.835 -1.417 11.870 1.00 89.31 72 GLY A C 1
ATOM 632 O O . GLY A 1 72 ? -16.626 -1.293 11.717 1.00 89.31 72 GLY A O 1
ATOM 633 N N . ASP A 1 73 ? -18.525 -2.374 11.254 1.00 91.44 73 ASP A N 1
ATOM 634 C CA . ASP A 1 73 ? -17.921 -3.386 10.387 1.00 91.44 73 ASP A CA 1
ATOM 635 C C . ASP A 1 73 ? -17.336 -2.761 9.115 1.00 91.44 73 ASP A C 1
ATOM 637 O O . ASP A 1 73 ? -16.246 -3.138 8.681 1.00 91.44 73 ASP A O 1
ATOM 641 N N . ILE A 1 74 ? -18.013 -1.762 8.538 1.00 92.25 74 ILE A N 1
ATOM 642 C CA . ILE A 1 74 ? -17.504 -0.998 7.388 1.00 92.25 74 ILE A CA 1
ATOM 643 C C . ILE A 1 74 ? -16.231 -0.233 7.773 1.00 92.25 74 ILE A C 1
ATOM 645 O O . ILE A 1 74 ? -15.214 -0.332 7.082 1.00 92.25 74 ILE A O 1
ATOM 649 N N . LEU A 1 75 ? -16.254 0.487 8.897 1.00 93.00 75 LEU A N 1
ATOM 650 C CA . LEU A 1 75 ? -15.096 1.245 9.379 1.00 93.00 75 LEU A CA 1
ATOM 651 C C . LEU A 1 75 ? -13.934 0.321 9.769 1.00 93.00 75 LEU A C 1
ATOM 653 O O . LEU A 1 75 ? -12.776 0.634 9.494 1.00 93.00 75 LEU A O 1
ATOM 657 N N . ASN A 1 76 ? -14.226 -0.853 10.334 1.00 93.38 76 ASN A N 1
ATOM 658 C CA . ASN A 1 76 ? -13.230 -1.881 10.625 1.00 93.38 76 ASN A CA 1
ATOM 659 C C . ASN A 1 76 ? -12.568 -2.406 9.349 1.00 93.38 76 ASN A C 1
ATOM 661 O O . ASN A 1 76 ? -11.339 -2.476 9.302 1.00 93.38 76 ASN A O 1
ATOM 665 N N . LYS A 1 77 ? -13.343 -2.697 8.296 1.00 93.06 77 LYS A N 1
ATOM 666 C CA . LYS A 1 77 ? -12.784 -3.069 6.986 1.00 93.06 77 LYS A CA 1
ATOM 667 C C . LYS A 1 77 ? -11.874 -1.970 6.447 1.00 93.06 77 LYS A C 1
ATOM 669 O O . LYS A 1 77 ? -10.773 -2.263 5.984 1.00 93.06 77 LYS A O 1
ATOM 674 N N . LYS A 1 78 ? -12.281 -0.700 6.566 1.00 92.88 78 LYS A N 1
ATOM 675 C CA . LYS A 1 78 ? -11.447 0.418 6.110 1.00 92.88 78 LYS A CA 1
ATOM 676 C C . LYS A 1 78 ? -10.159 0.552 6.921 1.00 92.88 78 LYS A C 1
ATOM 678 O O . LYS A 1 78 ? -9.086 0.742 6.353 1.00 92.88 78 LYS A O 1
ATOM 683 N N . ARG A 1 79 ? -10.233 0.397 8.243 1.00 94.50 79 ARG A N 1
ATOM 684 C CA . ARG A 1 79 ? -9.065 0.357 9.134 1.00 94.50 79 ARG A CA 1
ATOM 685 C C . ARG A 1 79 ? -8.100 -0.763 8.738 1.00 94.50 79 ARG A C 1
ATOM 687 O O . ARG A 1 79 ? -6.895 -0.528 8.673 1.00 94.50 79 ARG A O 1
ATOM 694 N N . GLU A 1 80 ? -8.604 -1.962 8.458 1.00 93.81 80 GLU A N 1
ATOM 695 C CA . GLU A 1 80 ? -7.788 -3.101 8.021 1.00 93.81 80 GLU A CA 1
ATOM 696 C C . GLU A 1 80 ? -7.114 -2.854 6.669 1.00 93.81 80 GLU A C 1
ATOM 698 O O . GLU A 1 80 ? -5.924 -3.137 6.517 1.00 93.81 80 GLU A O 1
ATOM 703 N N . GLU A 1 81 ? -7.834 -2.264 5.714 1.00 93.06 81 GLU A N 1
ATOM 704 C CA . GLU A 1 81 ? -7.284 -1.823 4.431 1.00 93.06 81 GLU A CA 1
ATOM 705 C C . GLU A 1 81 ? -6.114 -0.847 4.645 1.00 93.06 81 GLU A C 1
ATOM 707 O O . GLU A 1 81 ? -5.017 -1.068 4.131 1.00 93.06 81 GLU A O 1
ATOM 712 N N . LEU A 1 82 ? -6.287 0.178 5.487 1.00 93.19 82 LEU A N 1
ATOM 713 C CA . LEU A 1 82 ? -5.226 1.144 5.793 1.00 93.19 82 LEU A CA 1
ATOM 714 C C . LEU A 1 82 ? -4.018 0.499 6.480 1.00 93.19 82 LEU A C 1
ATOM 716 O O . LEU A 1 82 ? -2.873 0.814 6.151 1.00 93.19 82 LEU A O 1
ATOM 720 N N . VAL A 1 83 ? -4.246 -0.436 7.405 1.00 94.12 83 VAL A N 1
ATOM 721 C CA . VAL A 1 83 ? -3.168 -1.194 8.056 1.00 94.12 83 VAL A CA 1
ATOM 722 C C . VAL A 1 83 ? -2.394 -2.029 7.035 1.00 94.12 83 VAL A C 1
ATOM 724 O O . VAL A 1 83 ? -1.159 -2.050 7.068 1.00 94.12 83 VAL A O 1
ATOM 727 N N . ASN A 1 84 ? -3.092 -2.698 6.117 1.00 93.31 84 ASN A N 1
ATOM 728 C CA . ASN A 1 84 ? -2.470 -3.456 5.036 1.00 93.31 84 ASN A CA 1
ATOM 729 C C . ASN A 1 84 ? -1.691 -2.542 4.086 1.00 93.31 84 ASN A C 1
ATOM 731 O O . ASN A 1 84 ? -0.591 -2.904 3.676 1.00 93.31 84 ASN A O 1
ATOM 735 N N . MET A 1 85 ? -2.187 -1.335 3.815 1.00 91.75 85 MET A N 1
ATOM 736 C CA . MET A 1 85 ? -1.500 -0.328 3.005 1.00 91.75 85 MET A CA 1
ATOM 737 C C . MET A 1 85 ? -0.218 0.179 3.677 1.00 91.75 85 MET A C 1
ATOM 739 O O . MET A 1 85 ? 0.831 0.238 3.036 1.00 91.75 85 MET A O 1
ATOM 743 N N . CYS A 1 86 ? -0.236 0.436 4.989 1.00 91.94 86 CYS A N 1
ATOM 744 C CA . CYS A 1 86 ? 0.994 0.714 5.737 1.00 91.94 86 CYS A CA 1
ATOM 745 C C . CYS A 1 86 ? 1.985 -0.453 5.643 1.00 91.94 86 CYS A C 1
ATOM 747 O O . CYS A 1 86 ? 3.173 -0.235 5.423 1.00 91.94 86 CYS A O 1
ATOM 749 N N . ASN A 1 87 ? 1.515 -1.694 5.808 1.00 92.31 87 ASN A N 1
ATOM 750 C CA . ASN A 1 87 ? 2.379 -2.870 5.720 1.00 92.31 87 ASN A CA 1
ATOM 751 C C . ASN A 1 87 ? 2.975 -3.047 4.320 1.00 92.31 87 ASN A C 1
ATOM 753 O O . ASN A 1 87 ? 4.154 -3.376 4.218 1.00 92.31 87 ASN A O 1
ATOM 757 N N . LEU A 1 88 ? 2.197 -2.806 3.264 1.00 91.88 88 LEU A N 1
ATOM 758 C CA . LEU A 1 88 ? 2.665 -2.813 1.882 1.00 91.88 88 LEU A CA 1
ATOM 759 C C . LEU A 1 88 ? 3.846 -1.848 1.722 1.00 91.88 88 LEU A C 1
ATOM 761 O O . LEU A 1 88 ? 4.930 -2.266 1.327 1.00 91.88 88 LEU A O 1
ATOM 765 N N . LEU A 1 89 ? 3.659 -0.586 2.113 1.00 90.12 89 LEU A N 1
ATOM 766 C CA . LEU A 1 89 ? 4.675 0.455 1.964 1.00 90.12 89 LEU A CA 1
ATOM 767 C C . LEU A 1 89 ? 5.927 0.190 2.814 1.00 90.12 89 LEU A C 1
ATOM 769 O O . LEU A 1 89 ? 7.040 0.373 2.325 1.00 90.12 89 LEU A O 1
ATOM 773 N N . ILE A 1 90 ? 5.771 -0.308 4.046 1.00 90.38 90 ILE A N 1
ATOM 774 C CA . ILE A 1 90 ? 6.900 -0.700 4.912 1.00 90.38 90 ILE A CA 1
ATOM 775 C C . ILE A 1 90 ? 7.714 -1.841 4.288 1.00 90.38 90 ILE A C 1
ATOM 777 O O . ILE A 1 90 ? 8.930 -1.885 4.441 1.00 90.38 90 ILE A O 1
ATOM 781 N N . ASN A 1 91 ? 7.053 -2.778 3.605 1.00 90.50 91 ASN A N 1
ATOM 782 C CA . ASN A 1 91 ? 7.705 -3.942 3.007 1.00 90.50 91 ASN A CA 1
ATOM 783 C C . ASN A 1 91 ? 8.129 -3.707 1.549 1.00 90.50 91 ASN A C 1
ATOM 785 O O . ASN A 1 91 ? 8.461 -4.677 0.872 1.00 90.50 91 ASN A O 1
ATOM 789 N N . THR A 1 92 ? 8.138 -2.465 1.054 1.00 88.12 92 THR A N 1
ATOM 790 C CA . THR A 1 92 ? 8.604 -2.147 -0.307 1.00 88.12 92 THR A CA 1
ATOM 791 C C . THR A 1 92 ? 10.024 -2.681 -0.521 1.00 88.12 92 THR A C 1
ATOM 793 O O . THR A 1 92 ? 10.917 -2.430 0.283 1.00 88.12 92 THR A O 1
ATOM 796 N N . GLY A 1 93 ? 10.228 -3.463 -1.585 1.00 81.88 93 GLY A N 1
ATOM 797 C CA . GLY A 1 93 ? 11.503 -4.137 -1.872 1.00 81.88 93 GLY A CA 1
ATOM 798 C C . GLY A 1 93 ? 11.722 -5.475 -1.148 1.00 81.88 93 GLY A C 1
ATOM 799 O O . GLY A 1 93 ? 12.726 -6.137 -1.392 1.00 81.88 93 GLY A O 1
ATOM 800 N N . ASN A 1 94 ? 10.793 -5.917 -0.294 1.00 87.38 94 ASN A N 1
ATOM 801 C CA . ASN A 1 94 ? 10.848 -7.211 0.391 1.00 87.38 94 ASN A CA 1
ATOM 802 C C . ASN A 1 94 ? 9.832 -8.205 -0.208 1.00 87.38 94 ASN A C 1
ATOM 804 O O . ASN A 1 94 ? 8.807 -7.812 -0.759 1.00 87.38 94 ASN A O 1
ATOM 808 N N . LYS A 1 95 ? 10.062 -9.514 -0.038 1.00 85.50 95 LYS A N 1
ATOM 809 C CA . LYS A 1 95 ? 9.173 -10.597 -0.504 1.00 85.50 95 LYS A CA 1
ATOM 810 C C . LYS A 1 95 ? 7.736 -10.450 0.015 1.00 85.50 95 LYS A C 1
ATOM 812 O O . LYS A 1 95 ? 6.791 -10.728 -0.713 1.00 85.50 95 LYS A O 1
ATOM 817 N N . LYS A 1 96 ? 7.577 -9.937 1.241 1.00 90.69 96 LYS A N 1
ATOM 818 C CA . LYS A 1 96 ? 6.268 -9.704 1.881 1.00 90.69 96 LYS A CA 1
ATOM 819 C C . LYS A 1 96 ? 5.431 -8.615 1.202 1.00 90.69 96 LYS A C 1
ATOM 821 O O . LYS A 1 96 ? 4.236 -8.528 1.470 1.00 90.69 96 LYS A O 1
ATOM 826 N N . PHE A 1 97 ? 6.025 -7.778 0.347 1.00 90.06 97 PHE A N 1
ATOM 827 C CA . PHE A 1 97 ? 5.297 -6.754 -0.407 1.00 90.06 97 PHE A CA 1
ATOM 828 C C . PHE A 1 97 ? 4.151 -7.366 -1.214 1.00 90.06 97 PHE A C 1
ATOM 830 O O . PHE A 1 97 ? 3.014 -6.901 -1.142 1.00 90.06 97 PHE A O 1
ATOM 837 N N . THR A 1 98 ? 4.448 -8.443 -1.944 1.00 89.62 98 THR A N 1
ATOM 838 C CA . THR A 1 98 ? 3.491 -9.115 -2.825 1.00 89.62 98 THR A CA 1
ATOM 839 C C . THR A 1 98 ? 2.300 -9.654 -2.041 1.00 89.62 98 THR A C 1
ATOM 841 O O . THR A 1 98 ? 1.165 -9.493 -2.478 1.00 89.62 98 THR A O 1
ATOM 844 N N . ASP A 1 99 ? 2.533 -10.203 -0.848 1.00 92.94 99 ASP A N 1
ATOM 845 C CA . ASP A 1 99 ? 1.470 -10.746 0.001 1.00 92.94 99 ASP A CA 1
ATOM 846 C C . ASP A 1 99 ? 0.478 -9.658 0.434 1.00 92.94 99 ASP A C 1
ATOM 848 O O . ASP A 1 99 ? -0.735 -9.860 0.384 1.00 92.94 99 ASP A O 1
ATOM 852 N N . TYR A 1 100 ? 0.974 -8.481 0.832 1.00 92.12 100 TYR A N 1
ATOM 853 C CA . TYR A 1 100 ? 0.107 -7.350 1.181 1.00 92.12 100 TYR A CA 1
ATOM 854 C C . TYR A 1 100 ? -0.567 -6.732 -0.048 1.00 92.12 100 TYR A C 1
ATOM 856 O O . TYR A 1 100 ? -1.717 -6.310 0.047 1.00 92.12 100 TYR A O 1
ATOM 864 N N . SER A 1 101 ? 0.100 -6.734 -1.205 1.00 91.31 101 SER A N 1
ATOM 865 C CA . SER A 1 101 ? -0.481 -6.276 -2.473 1.00 91.31 101 SER A CA 1
ATOM 866 C C . SER A 1 101 ? -1.673 -7.140 -2.875 1.00 91.31 101 SER A C 1
ATOM 868 O O . SER A 1 101 ? -2.748 -6.623 -3.165 1.00 91.31 101 SER A O 1
ATOM 870 N N . LEU A 1 102 ? -1.526 -8.464 -2.785 1.00 92.19 102 LEU A N 1
ATOM 871 C CA . LEU A 1 102 ? -2.602 -9.411 -3.069 1.00 92.19 102 LEU A CA 1
ATOM 872 C C . LEU A 1 102 ? -3.772 -9.272 -2.088 1.00 92.19 102 LEU A C 1
ATOM 874 O O . LEU A 1 102 ? -4.918 -9.414 -2.500 1.00 92.19 102 LEU A O 1
ATOM 878 N N . LYS A 1 103 ? -3.514 -8.966 -0.811 1.00 91.62 103 LYS A N 1
ATOM 879 C CA . LYS A 1 103 ? -4.582 -8.712 0.174 1.00 91.62 103 LYS A CA 1
ATOM 880 C C . LYS A 1 103 ? -5.372 -7.435 -0.114 1.00 91.62 103 LYS A C 1
ATOM 882 O O . LYS A 1 103 ? -6.562 -7.400 0.172 1.00 91.62 103 LYS A O 1
ATOM 887 N N . LEU A 1 104 ? -4.718 -6.399 -0.640 1.00 90.00 104 LEU A N 1
ATOM 888 C CA . LEU A 1 104 ? -5.346 -5.107 -0.933 1.00 90.00 104 LEU A CA 1
ATOM 889 C C . LEU A 1 104 ? -6.069 -5.090 -2.279 1.00 90.00 104 LEU A C 1
ATOM 891 O O . LEU A 1 104 ? -7.193 -4.613 -2.370 1.00 90.00 104 LEU A O 1
ATOM 895 N N . PHE A 1 105 ? -5.411 -5.590 -3.323 1.00 90.12 105 PHE A N 1
ATOM 896 C CA . PHE A 1 105 ? -5.861 -5.441 -4.709 1.00 90.12 105 PHE A CA 1
ATOM 897 C C . PHE A 1 105 ? -6.351 -6.752 -5.329 1.00 90.12 105 PHE A C 1
ATOM 899 O O . PHE A 1 105 ? -6.916 -6.747 -6.422 1.00 90.12 105 PHE A O 1
ATOM 906 N N . GLY A 1 106 ? -6.142 -7.880 -4.650 1.00 91.75 106 GLY A N 1
ATOM 907 C CA . GLY A 1 106 ? -6.437 -9.198 -5.193 1.00 91.75 106 GLY A CA 1
ATOM 908 C C . GLY A 1 106 ? -5.434 -9.639 -6.258 1.00 91.75 106 GLY A C 1
ATOM 909 O O . GLY A 1 106 ? -4.428 -8.986 -6.546 1.00 91.75 106 GLY A O 1
ATOM 910 N N . LYS A 1 107 ? -5.711 -10.802 -6.853 1.00 92.38 107 LYS A N 1
ATOM 911 C CA . LYS A 1 107 ? -4.935 -11.329 -7.977 1.00 92.38 107 LYS A CA 1
ATOM 912 C C . LYS A 1 107 ? -5.492 -10.763 -9.289 1.00 92.38 107 LYS A C 1
ATOM 914 O O . LYS A 1 107 ? -6.705 -10.835 -9.494 1.00 92.38 107 LYS A O 1
ATOM 919 N N . PRO A 1 108 ? -4.646 -10.262 -10.205 1.00 92.06 108 PRO A N 1
ATOM 920 C CA . PRO A 1 108 ? -5.119 -9.799 -11.502 1.00 92.06 108 PRO A CA 1
ATOM 921 C C . PRO A 1 108 ? -5.743 -10.949 -12.302 1.00 92.06 108 PRO A C 1
ATOM 923 O O . PRO A 1 108 ? -5.251 -12.083 -12.285 1.00 92.06 108 PRO A O 1
ATOM 926 N N . SER A 1 109 ? -6.823 -10.652 -13.026 1.00 94.19 109 SER A N 1
ATOM 927 C CA . SER A 1 109 ? -7.469 -11.618 -13.915 1.00 94.19 109 SER A CA 1
ATOM 928 C C . SER A 1 109 ? -6.612 -11.893 -15.155 1.00 94.19 109 SER A C 1
ATOM 930 O O . SER A 1 109 ? -5.829 -11.047 -15.597 1.00 94.19 109 SER A O 1
ATOM 932 N N . LYS A 1 110 ? -6.778 -13.078 -15.757 1.00 94.31 110 LYS A N 1
ATOM 933 C CA . LYS A 1 110 ? -6.053 -13.455 -16.986 1.00 94.31 110 LYS A CA 1
ATOM 934 C C . LYS A 1 110 ? -6.313 -12.466 -18.129 1.00 94.31 110 LYS A C 1
ATOM 936 O O . LYS A 1 110 ? -5.391 -12.127 -18.866 1.00 94.31 110 LYS A O 1
ATOM 941 N N . ASP A 1 111 ? -7.539 -11.957 -18.235 1.00 94.62 111 ASP A N 1
ATOM 942 C CA . ASP A 1 111 ? -7.913 -10.982 -19.262 1.00 94.62 111 ASP A CA 1
ATOM 943 C C . ASP A 1 111 ? -7.220 -9.633 -19.068 1.00 94.62 111 ASP A C 1
ATOM 945 O O . ASP A 1 111 ? -6.778 -9.025 -20.044 1.00 94.62 111 ASP A O 1
ATOM 949 N N . LEU A 1 112 ? -7.076 -9.176 -17.818 1.00 91.94 112 LEU A N 1
ATOM 950 C CA . LEU A 1 112 ? -6.345 -7.949 -17.503 1.00 91.94 112 LEU A CA 1
ATOM 951 C C . LEU A 1 112 ? -4.870 -8.082 -17.903 1.00 91.94 112 LEU A C 1
ATOM 953 O O . LEU A 1 112 ? -4.315 -7.187 -18.538 1.00 91.94 112 LEU A O 1
ATOM 957 N N . VAL A 1 113 ? -4.266 -9.234 -17.605 1.00 91.69 113 VAL A N 1
ATOM 958 C CA . VAL A 1 113 ? -2.883 -9.548 -17.989 1.00 91.69 113 VAL A CA 1
ATOM 959 C C . VAL A 1 113 ? -2.729 -9.562 -19.514 1.00 91.69 113 VAL A C 1
ATOM 961 O O . VAL A 1 113 ? -1.812 -8.941 -20.048 1.00 91.69 113 VAL A O 1
ATOM 964 N N . LYS A 1 114 ? -3.660 -10.190 -20.242 1.00 92.25 114 LYS A N 1
ATOM 965 C CA . LYS A 1 114 ? -3.655 -10.215 -21.714 1.00 92.25 114 LYS A CA 1
ATOM 966 C C . LYS A 1 114 ? -3.758 -8.811 -22.318 1.00 92.25 114 LYS A C 1
ATOM 968 O O . LYS A 1 114 ? -3.054 -8.507 -23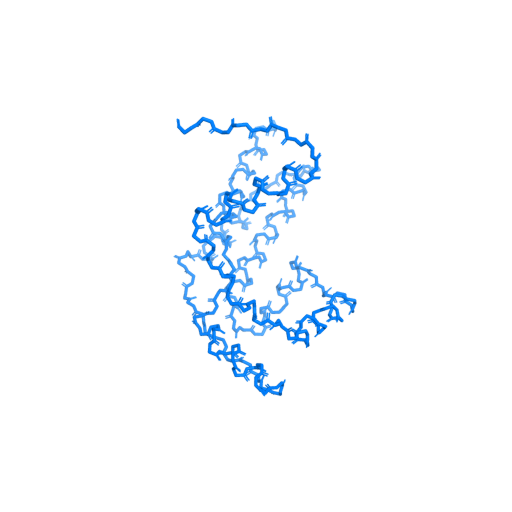.278 1.00 92.25 114 LYS A O 1
ATOM 973 N N . LYS A 1 115 ? -4.613 -7.947 -21.758 1.00 92.31 115 LYS A N 1
ATOM 974 C CA . LYS A 1 115 ? -4.725 -6.538 -22.172 1.00 92.31 115 LYS A CA 1
ATOM 975 C C . LYS A 1 115 ? -3.422 -5.775 -21.925 1.00 92.31 115 LYS A C 1
ATOM 977 O O . LYS A 1 115 ? -2.984 -5.052 -22.812 1.00 92.31 115 LYS A O 1
ATOM 982 N N . ALA A 1 116 ? -2.779 -5.976 -20.774 1.00 89.06 116 ALA A N 1
ATOM 983 C CA . ALA A 1 116 ? -1.506 -5.333 -20.458 1.00 89.06 116 ALA A CA 1
ATOM 984 C C . ALA A 1 116 ? -0.398 -5.716 -21.455 1.00 89.06 116 ALA A C 1
ATOM 986 O O . ALA A 1 116 ? 0.295 -4.834 -21.952 1.00 89.06 116 ALA A O 1
ATOM 987 N N . TYR A 1 117 ? -0.275 -6.998 -21.820 1.00 88.38 117 TYR A N 1
ATOM 988 C CA . TYR A 1 117 ? 0.692 -7.428 -22.839 1.00 88.38 117 TYR A CA 1
ATOM 989 C C . TYR A 1 117 ? 0.440 -6.780 -24.202 1.00 88.38 117 TYR A C 1
ATOM 991 O O . TYR A 1 117 ? 1.382 -6.293 -24.821 1.00 88.38 117 TYR A O 1
ATOM 999 N N . ARG A 1 118 ? -0.826 -6.687 -24.631 1.00 89.56 118 ARG A N 1
ATOM 1000 C CA . ARG A 1 118 ? -1.181 -5.985 -25.875 1.00 89.56 118 ARG A CA 1
ATOM 1001 C C . ARG A 1 118 ? -0.747 -4.521 -25.852 1.00 89.56 118 ARG A C 1
ATOM 1003 O O . ARG A 1 118 ? -0.200 -4.049 -26.838 1.00 89.56 118 ARG A O 1
ATOM 1010 N N . LEU A 1 119 ? -0.952 -3.820 -24.735 1.00 87.06 119 LEU A N 1
ATOM 1011 C CA . LEU A 1 119 ? -0.534 -2.419 -24.584 1.00 87.06 119 LEU A CA 1
ATOM 1012 C C . LEU A 1 119 ? 0.988 -2.246 -24.648 1.00 87.06 119 LEU A C 1
ATOM 1014 O O . LEU A 1 119 ? 1.460 -1.239 -25.157 1.00 87.06 119 LEU A O 1
ATOM 1018 N N . VAL A 1 120 ? 1.758 -3.214 -24.145 1.00 83.12 120 VAL A N 1
ATOM 1019 C CA . VAL A 1 120 ? 3.229 -3.192 -24.231 1.00 83.12 120 VAL A CA 1
ATOM 1020 C C . VAL A 1 120 ? 3.716 -3.445 -25.664 1.00 83.12 120 VAL A C 1
ATOM 1022 O O . VAL A 1 120 ? 4.778 -2.960 -26.047 1.00 83.12 120 VAL A O 1
ATOM 1025 N N . GLU A 1 121 ? 2.964 -4.214 -26.450 1.00 83.50 121 GLU A N 1
ATOM 1026 C CA . GLU A 1 121 ? 3.295 -4.553 -27.840 1.00 83.50 121 GLU A CA 1
ATOM 1027 C C . GLU A 1 121 ? 2.837 -3.508 -28.851 1.00 83.50 121 GLU A C 1
ATOM 1029 O O . GLU A 1 121 ? 3.458 -3.370 -29.907 1.00 83.50 121 GLU A O 1
ATOM 1034 N N . MET A 1 122 ? 1.787 -2.753 -28.525 1.00 79.88 122 MET A N 1
ATOM 1035 C CA . MET A 1 122 ? 1.416 -1.561 -29.271 1.00 79.88 122 MET A CA 1
ATOM 1036 C C . MET A 1 122 ? 2.580 -0.574 -29.193 1.00 79.88 122 MET A C 1
ATOM 1038 O O . MET A 1 122 ? 2.792 0.092 -28.180 1.00 79.88 122 MET A O 1
ATOM 1042 N N . LYS A 1 123 ? 3.354 -0.479 -30.279 1.00 63.56 123 LYS A N 1
ATOM 1043 C CA . LYS A 1 123 ? 4.207 0.683 -30.498 1.00 63.56 123 LYS A CA 1
ATOM 1044 C C . LYS A 1 123 ? 3.265 1.876 -30.520 1.00 63.56 123 LYS A C 1
ATOM 1046 O O . LYS A 1 123 ? 2.439 1.987 -31.420 1.00 63.56 123 LYS A O 1
ATOM 1051 N N . VAL A 1 124 ? 3.361 2.724 -29.504 1.00 59.06 124 VAL A N 1
ATOM 1052 C CA . VAL A 1 124 ? 2.874 4.091 -29.625 1.00 59.06 124 VAL A CA 1
ATOM 1053 C C . VAL A 1 124 ? 3.695 4.644 -30.780 1.00 59.06 124 VAL A C 1
ATOM 1055 O O . VAL A 1 124 ? 4.911 4.781 -30.646 1.00 59.06 124 VAL A O 1
ATOM 1058 N N . GLU A 1 125 ? 3.078 4.818 -31.948 1.00 54.56 125 GLU A N 1
ATOM 1059 C CA . GLU A 1 125 ? 3.620 5.765 -32.911 1.00 54.56 125 GLU A CA 1
ATOM 1060 C C . GLU A 1 125 ? 3.785 7.035 -32.093 1.00 54.56 125 GLU A C 1
ATOM 1062 O O . GLU A 1 125 ? 2.796 7.531 -31.550 1.00 54.56 125 GLU A O 1
ATOM 1067 N N . GLU A 1 126 ? 5.032 7.459 -31.857 1.00 51.69 126 GLU A N 1
ATOM 1068 C CA . GLU A 1 126 ? 5.272 8.772 -31.278 1.00 51.69 126 GLU A CA 1
ATOM 1069 C C . GLU A 1 126 ? 4.369 9.700 -32.073 1.00 51.69 126 GLU A C 1
ATOM 1071 O O . GLU A 1 126 ? 4.467 9.715 -33.304 1.00 51.69 126 GLU A O 1
ATOM 1076 N N . GLU A 1 127 ? 3.414 10.354 -31.404 1.00 47.88 127 GLU A N 1
ATOM 1077 C CA . GLU A 1 127 ? 2.643 11.409 -32.035 1.00 47.88 127 GLU A CA 1
ATOM 1078 C C . GLU A 1 127 ? 3.700 12.313 -32.648 1.00 47.88 127 GLU A C 1
ATOM 1080 O O . GLU A 1 127 ? 4.448 12.963 -31.918 1.00 47.88 127 GLU A O 1
ATOM 1085 N N . ASN A 1 128 ? 3.859 12.228 -33.973 1.00 44.69 128 ASN A N 1
ATOM 1086 C CA . ASN A 1 128 ? 4.769 13.063 -34.731 1.00 44.69 128 ASN A CA 1
ATOM 1087 C C . ASN A 1 128 ? 4.388 14.467 -34.315 1.00 44.69 128 ASN A C 1
ATOM 1089 O O . ASN A 1 128 ? 3.288 14.887 -34.682 1.00 44.69 128 ASN A O 1
ATOM 1093 N N . GLY A 1 129 ? 5.230 15.072 -33.460 1.00 48.53 129 GLY A N 1
ATOM 1094 C CA . GLY A 1 129 ? 4.789 16.020 -32.438 1.00 48.53 129 GLY A CA 1
ATOM 1095 C C . GLY A 1 129 ? 3.674 16.882 -32.969 1.00 48.53 129 GLY A C 1
ATOM 1096 O O . GLY A 1 129 ? 3.898 17.502 -34.011 1.00 48.53 129 GLY A O 1
ATOM 1097 N N . GLU A 1 130 ? 2.495 16.840 -32.324 1.00 48.44 130 GLU A N 1
ATOM 1098 C CA . GLU A 1 130 ? 1.331 17.635 -32.718 1.00 48.44 130 GLU A CA 1
ATOM 1099 C C . GLU A 1 130 ? 1.854 18.961 -33.248 1.00 48.44 130 GLU A C 1
ATOM 1101 O O . GLU A 1 130 ? 2.463 19.730 -32.494 1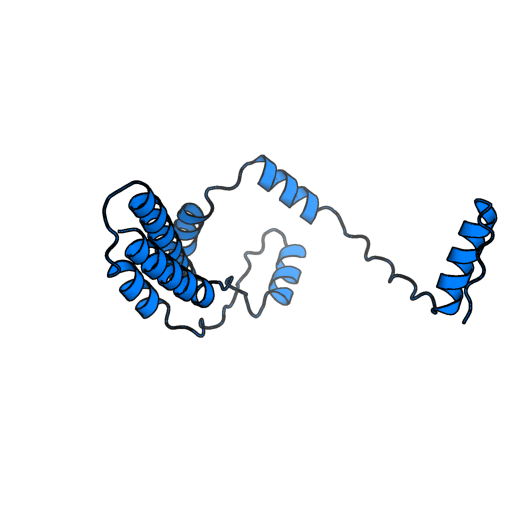.00 48.44 130 GLU A O 1
ATOM 1106 N N . LYS A 1 131 ? 1.776 19.160 -34.574 1.00 53.81 131 LYS A N 1
ATOM 1107 C CA . LYS A 1 131 ? 2.343 20.352 -35.202 1.00 53.81 131 LYS A CA 1
ATOM 1108 C C . LYS A 1 131 ? 1.682 21.500 -34.474 1.00 53.81 131 LYS A C 1
ATOM 1110 O O . LYS A 1 131 ? 0.497 21.709 -34.716 1.00 53.81 131 LYS A O 1
ATOM 1115 N N . LYS A 1 132 ? 2.405 22.189 -33.578 1.00 51.16 132 LYS A N 1
ATOM 1116 C CA . LYS A 1 132 ? 1.865 23.306 -32.801 1.00 51.16 132 LYS A CA 1
ATOM 1117 C C . LYS A 1 132 ? 1.261 24.258 -33.815 1.00 51.16 132 LYS A C 1
ATOM 1119 O O . LYS A 1 132 ? 1.978 24.951 -34.537 1.00 51.16 132 LYS A O 1
ATOM 1124 N N . HIS A 1 133 ? -0.056 24.208 -33.972 1.00 52.69 133 HIS A N 1
ATOM 1125 C CA . HIS A 1 133 ? -0.722 25.095 -34.890 1.00 52.69 133 HIS A CA 1
ATOM 1126 C C . HIS A 1 133 ? -0.644 26.447 -34.215 1.00 52.69 133 HIS A C 1
ATOM 1128 O O . HIS A 1 133 ? -1.186 26.638 -33.129 1.00 52.69 133 HIS A O 1
ATOM 1134 N N . ASN A 1 134 ? 0.100 27.364 -34.836 1.00 61.62 134 ASN A N 1
ATOM 1135 C CA . ASN A 1 134 ? 0.082 28.762 -34.439 1.00 61.62 134 ASN A CA 1
ATOM 1136 C C . ASN A 1 134 ? -1.391 29.165 -34.287 1.00 61.62 134 ASN A C 1
ATOM 1138 O O . ASN A 1 134 ? -2.198 28.770 -35.131 1.00 61.62 134 ASN A O 1
ATOM 1142 N N . SER A 1 135 ? -1.753 29.883 -33.223 1.00 62.84 135 SER A N 1
ATOM 1143 C CA . SER A 1 135 ? -3.155 30.166 -32.852 1.00 62.84 135 SER A CA 1
ATOM 1144 C C . SER A 1 135 ? -4.007 30.629 -34.045 1.00 62.84 135 SER A C 1
ATOM 1146 O O . SER A 1 135 ? -5.136 30.183 -34.227 1.00 62.84 135 SER A O 1
ATOM 1148 N N . VAL A 1 136 ? -3.406 31.411 -34.943 1.00 68.00 136 VAL A N 1
ATOM 1149 C CA . VAL A 1 136 ? -3.982 31.886 -36.211 1.00 68.00 136 VAL A CA 1
ATOM 1150 C C . VAL A 1 136 ? -4.385 30.748 -37.171 1.00 68.00 136 VAL A C 1
ATOM 1152 O O . VAL A 1 136 ? -5.446 30.792 -37.788 1.00 68.00 136 VAL A O 1
ATOM 1155 N N . SER A 1 137 ? -3.564 29.703 -37.288 1.00 69.12 137 SER A N 1
ATOM 1156 C CA . SER A 1 137 ? -3.817 28.520 -38.126 1.00 69.12 137 SER A CA 1
ATOM 1157 C C . SER A 1 137 ? -4.949 27.650 -37.572 1.00 69.12 137 SER A C 1
ATOM 1159 O O . SER A 1 137 ? -5.774 27.149 -38.337 1.00 69.12 137 SER A O 1
ATOM 1161 N N . GLY A 1 138 ? -5.031 27.522 -36.243 1.00 69.81 138 GLY A N 1
ATOM 1162 C CA . GLY A 1 138 ? -6.125 26.816 -35.571 1.00 69.81 138 GLY A CA 1
ATOM 1163 C C . GLY A 1 138 ? -7.474 27.502 -35.790 1.00 69.81 138 GLY A C 1
ATOM 1164 O O . GLY A 1 138 ? -8.435 26.854 -36.203 1.00 69.81 138 GLY A O 1
ATOM 1165 N N . VAL A 1 139 ? -7.520 28.828 -35.611 1.00 74.00 139 VAL A N 1
ATOM 1166 C CA . VAL A 1 139 ? -8.733 29.633 -35.838 1.00 74.00 139 VAL A CA 1
ATOM 1167 C C . VAL A 1 139 ? -9.173 29.572 -37.301 1.00 74.00 139 VAL A C 1
ATOM 1169 O O . VAL A 1 139 ? -10.357 29.380 -37.569 1.00 74.00 139 VAL A O 1
ATOM 1172 N N . LYS A 1 140 ? -8.237 29.648 -38.257 1.00 75.69 140 LYS A N 1
ATOM 1173 C CA . LYS A 1 140 ? -8.561 29.551 -39.687 1.00 75.69 140 LYS A CA 1
ATOM 1174 C C . LYS A 1 140 ? -9.189 28.203 -40.045 1.00 75.69 140 LYS A C 1
ATOM 1176 O O . LYS A 1 140 ? -10.248 28.176 -40.656 1.00 75.69 140 LYS A O 1
ATOM 1181 N N . LYS A 1 141 ? -8.600 27.089 -39.596 1.00 75.75 141 LYS A N 1
ATOM 1182 C CA . LYS A 1 141 ? -9.160 25.747 -39.837 1.00 75.75 141 LYS A CA 1
ATOM 1183 C C . LYS A 1 141 ? -10.537 25.561 -39.202 1.00 75.75 141 LYS A C 1
ATOM 1185 O O . LYS A 1 141 ? -11.391 24.896 -39.782 1.00 75.75 141 LYS A O 1
ATOM 1190 N N . MET A 1 142 ? -10.753 26.141 -38.023 1.00 75.69 142 MET A N 1
ATOM 1191 C CA . MET A 1 142 ? -12.052 26.112 -37.357 1.00 75.69 142 MET A CA 1
ATOM 1192 C C . MET A 1 142 ? -13.099 26.901 -38.151 1.00 75.69 142 MET A C 1
ATOM 1194 O O . MET A 1 142 ? -14.176 26.375 -38.414 1.00 75.69 142 MET A O 1
ATOM 1198 N N . LEU A 1 143 ? -12.772 28.121 -38.586 1.00 76.69 143 LEU A N 1
ATOM 1199 C CA . LEU A 1 143 ? -13.654 28.949 -39.413 1.00 76.69 143 LEU A CA 1
ATOM 1200 C C . LEU A 1 143 ? -13.947 28.303 -40.772 1.00 76.69 143 LEU A C 1
ATOM 1202 O O . LEU A 1 143 ? -15.103 28.271 -41.183 1.00 76.69 143 LEU A O 1
ATOM 1206 N N . ASP A 1 144 ? -12.940 27.720 -41.425 1.00 79.25 144 ASP A N 1
ATOM 1207 C CA . ASP A 1 144 ? -13.104 26.995 -42.690 1.00 79.25 144 ASP A CA 1
ATOM 1208 C C . ASP A 1 144 ? -14.053 25.795 -42.524 1.00 79.25 144 ASP A C 1
ATOM 1210 O O . ASP A 1 144 ? -14.906 25.543 -43.376 1.00 79.25 144 ASP A O 1
ATOM 1214 N N . SER A 1 145 ? -13.956 25.077 -41.399 1.00 79.69 145 SER A N 1
ATOM 1215 C CA . SER A 1 145 ? -14.856 23.964 -41.078 1.00 79.69 145 SER A CA 1
ATOM 1216 C C . SER A 1 145 ? -16.286 24.442 -40.793 1.00 79.69 145 SER A C 1
ATOM 1218 O O . SER A 1 145 ? -17.252 23.872 -41.301 1.00 79.69 145 SER A O 1
ATOM 1220 N N . LEU A 1 146 ? -16.438 25.535 -40.040 1.00 78.62 146 LEU A N 1
ATOM 1221 C CA . LEU A 1 146 ? -17.740 26.133 -39.731 1.00 78.62 146 LEU A CA 1
ATOM 1222 C C . LEU A 1 146 ? -18.448 26.646 -40.992 1.00 78.62 146 LEU A C 1
ATOM 1224 O O . LEU A 1 146 ? -19.630 26.362 -41.186 1.00 78.62 146 LEU A O 1
ATOM 1228 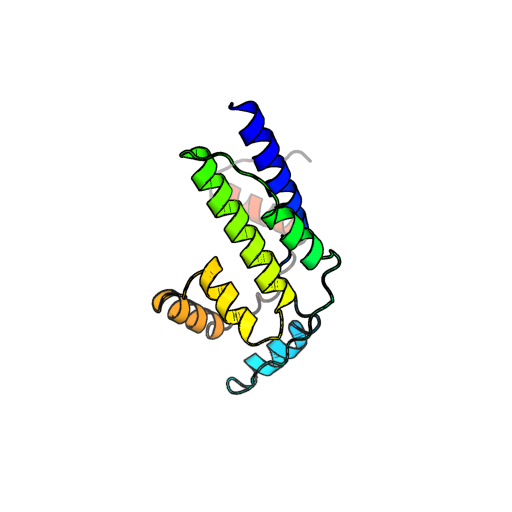N N . LEU A 1 147 ? -17.716 27.318 -41.884 1.00 78.50 147 LEU A N 1
ATOM 1229 C CA . LEU A 1 147 ? -18.228 27.781 -43.175 1.00 78.50 147 LEU A CA 1
ATOM 1230 C C . LEU A 1 147 ? -18.633 26.612 -44.075 1.00 78.50 147 LEU A C 1
ATOM 1232 O O . LEU A 1 147 ? -19.702 26.653 -44.683 1.00 78.50 147 LEU A O 1
ATOM 1236 N N . LYS A 1 148 ? -17.827 25.543 -44.117 1.00 79.50 148 LYS A N 1
ATOM 1237 C CA . LYS A 1 148 ? -18.142 24.322 -44.875 1.00 79.50 148 LYS A CA 1
ATOM 1238 C C . LYS A 1 148 ? -19.437 23.652 -44.404 1.00 79.50 148 LYS A C 1
ATOM 1240 O O . LYS A 1 148 ? -20.139 23.056 -45.214 1.00 79.50 148 LYS A O 1
ATOM 1245 N N . HIS A 1 149 ? -19.769 23.775 -43.121 1.00 81.81 149 HIS A N 1
ATOM 1246 C CA . HIS A 1 149 ? -21.007 23.255 -42.538 1.00 81.81 149 HIS A CA 1
ATOM 1247 C C . HIS A 1 149 ? -22.144 24.290 -42.459 1.00 81.81 149 HIS A C 1
ATOM 1249 O O . HIS A 1 149 ? -23.165 24.030 -41.830 1.00 81.81 149 HIS A O 1
ATOM 1255 N N . GLY A 1 150 ? -22.003 25.442 -43.126 1.00 77.44 150 GLY A N 1
ATOM 1256 C CA . GLY A 1 150 ? -23.071 26.436 -43.276 1.00 77.44 150 GLY A CA 1
ATOM 1257 C C . GLY A 1 150 ? -23.265 27.370 -42.079 1.00 77.44 150 GLY A C 1
ATOM 1258 O O . GLY A 1 150 ? -24.211 28.158 -42.064 1.00 77.44 150 GLY A O 1
ATOM 1259 N N . PHE A 1 151 ? -22.371 27.337 -41.089 1.00 72.00 151 PHE A N 1
ATOM 1260 C CA . PHE A 1 151 ? -22.434 28.222 -39.931 1.00 72.00 151 PHE A CA 1
ATOM 1261 C C . PHE A 1 151 ? -21.773 29.570 -40.249 1.00 72.00 151 PHE A C 1
ATOM 1263 O O . PHE A 1 151 ? -20.556 29.669 -40.409 1.00 72.00 151 PHE A O 1
ATOM 1270 N N . LYS A 1 152 ? -22.576 30.639 -40.315 1.00 71.31 152 LYS A N 1
ATOM 1271 C CA . LYS A 1 152 ? -22.097 32.024 -40.466 1.00 71.31 152 LYS A CA 1
ATOM 1272 C C . LYS A 1 152 ? -21.791 32.628 -39.095 1.00 71.31 152 LYS A C 1
ATOM 1274 O O . LYS A 1 152 ? -22.600 33.372 -38.549 1.00 71.31 152 LYS A O 1
ATOM 1279 N N . TRP A 1 153 ? -20.638 32.292 -38.527 1.00 65.19 153 TRP A N 1
ATOM 1280 C CA . TRP A 1 153 ? -20.204 32.847 -37.244 1.00 65.19 153 TRP A CA 1
ATOM 1281 C C . TRP A 1 153 ? -19.109 33.901 -37.458 1.00 65.19 153 TRP A C 1
ATOM 1283 O O . TRP A 1 153 ? -18.086 33.618 -38.075 1.00 65.19 153 TRP A O 1
ATOM 1293 N N . GLN A 1 154 ? -19.315 35.118 -36.948 1.00 61.09 154 GLN A N 1
ATOM 1294 C CA . GLN A 1 154 ? -18.276 36.142 -36.815 1.00 61.09 154 GLN A CA 1
ATOM 1295 C C . GLN A 1 154 ? -17.811 36.213 -35.356 1.00 61.09 154 GLN A C 1
ATOM 1297 O O . GLN A 1 154 ? -18.608 36.502 -34.463 1.00 61.09 154 GLN A O 1
ATOM 1302 N N . VAL A 1 155 ? -16.529 35.944 -35.107 1.00 59.19 155 VAL A N 1
ATOM 1303 C CA . VAL A 1 155 ? -15.910 36.165 -33.794 1.00 59.19 155 VAL A CA 1
ATOM 1304 C C . VAL A 1 155 ? -15.517 37.640 -33.729 1.00 59.19 155 VAL A C 1
ATOM 1306 O O . VAL A 1 155 ? -14.688 38.082 -34.523 1.00 59.19 155 VAL A O 1
ATOM 1309 N N . LYS A 1 156 ? -16.131 38.418 -32.830 1.00 52.03 156 LYS A N 1
ATOM 1310 C CA . LYS A 1 156 ? -15.624 39.758 -32.502 1.00 52.03 156 LYS A CA 1
ATOM 1311 C C . LYS A 1 156 ? -14.344 39.583 -31.687 1.00 52.03 156 LYS A C 1
ATOM 1313 O O . LYS A 1 156 ? -14.369 38.861 -30.691 1.00 52.03 156 LYS A O 1
ATOM 1318 N N . ALA A 1 157 ? -13.261 40.182 -32.174 1.00 42.97 157 ALA A N 1
ATOM 1319 C CA . ALA A 1 157 ? -12.002 40.292 -31.447 1.00 42.97 157 ALA A CA 1
ATOM 1320 C C . ALA A 1 157 ? -12.147 41.242 -30.254 1.00 42.97 157 ALA A C 1
ATOM 1322 O O . ALA A 1 157 ? -12.946 42.203 -30.374 1.00 42.97 157 ALA A O 1
#

pLDDT: mean 83.16, std 12.74, range [42.97, 94.62]

Secondary structure (DSSP, 8-state):
-HHHHHHHHHHHHHHHHHH-----BTTHHHHHHHHHH-TT------BPPPSS-HHHHHHHHHH----SSHHHHHHHHHHHHHHHHHHHHHTTTSTHHHHHHHHHH-PPPHHHHHHHHHHHHS------------HHHHHHHHHHHHHHTT-------